Protein AF-S8BU73-F1 (afdb_monomer)

Foldseek 3Di:
DFDDDPCLQVVQVLLLVLLCVLLVHFDPDDTPLRSLVSLVSLPPPDDLVSLQVSLLVSVVVSDPPCPVVCCVVPPCPPPPRLRVLQVVQVCCQVPCCSQFNHKDFDWDQDDDPDTGSRDIDGPGGPSCVSNVDVSSCCRNPNSSVD

Sequence (146 aa):
EYSPGFFDDVFLKIFRSKIAEKGGWDSEKAGYAGLIDDAHRLLIGRSKSEASEISVRIIASLFPPLLLQLFKKHISSIAGGKLAAEMSARVTAASCQWLMGTCSVNPVDISEGSSWSSGVSVERCKYLEESKCVGVCINTCKIPTQ

pLDDT: mean 92.27, std 6.26, range [60.94, 97.75]

Structure (mmCIF, N/CA/C/O backbone):
data_AF-S8BU73-F1
#
_entry.id   AF-S8BU73-F1
#
loop_
_atom_site.group_PDB
_atom_site.id
_atom_site.type_symbol
_atom_site.label_atom_id
_atom_site.label_alt_id
_atom_site.label_comp_id
_atom_site.label_asym_id
_atom_site.label_entity_id
_atom_site.label_seq_id
_atom_site.pdbx_PDB_ins_code
_atom_site.Cartn_x
_atom_site.Cartn_y
_atom_site.Cartn_z
_atom_site.occupancy
_atom_site.B_iso_or_equiv
_atom_site.auth_seq_id
_atom_site.auth_comp_id
_atom_site.auth_asym_id
_atom_site.auth_atom_id
_atom_site.pdbx_PDB_model_num
ATOM 1 N N . GLU A 1 1 ? -13.046 9.267 -11.538 1.00 62.25 1 GLU A N 1
ATOM 2 C CA . GLU A 1 1 ? -13.259 8.359 -10.391 1.00 62.25 1 GLU A CA 1
ATOM 3 C C . GLU A 1 1 ? -12.963 6.944 -10.869 1.00 62.25 1 GLU A C 1
ATOM 5 O O . GLU A 1 1 ? -13.342 6.628 -11.992 1.00 62.25 1 GLU A O 1
ATOM 10 N N . TYR A 1 2 ? -12.211 6.148 -10.106 1.00 76.44 2 TYR A N 1
ATOM 11 C CA . TYR A 1 2 ? -11.843 4.782 -10.500 1.00 76.44 2 TYR A CA 1
ATOM 12 C C . TYR A 1 2 ? -13.077 3.865 -10.489 1.00 76.44 2 TYR A C 1
ATOM 14 O O . TYR A 1 2 ? -13.889 3.938 -9.567 1.00 76.44 2 TYR A O 1
ATOM 22 N N . SER A 1 3 ? -13.214 3.012 -11.508 1.00 75.06 3 SER A N 1
ATOM 23 C CA . SER A 1 3 ? -14.310 2.043 -11.597 1.00 75.06 3 SER A CA 1
ATOM 24 C C . SER A 1 3 ? -13.877 0.711 -10.972 1.00 75.06 3 SER A C 1
ATOM 26 O O . SER A 1 3 ? -12.835 0.197 -11.380 1.00 75.06 3 SER A O 1
ATOM 28 N N . PRO A 1 4 ? -14.635 0.149 -10.010 1.00 78.50 4 PRO A N 1
ATOM 29 C CA . PRO A 1 4 ? -14.266 -1.103 -9.358 1.00 78.50 4 PRO A CA 1
ATOM 30 C C . PRO A 1 4 ? -14.082 -2.257 -10.351 1.00 78.50 4 PRO A C 1
ATOM 32 O O . PRO A 1 4 ? -14.963 -2.555 -11.158 1.00 78.50 4 PRO A O 1
ATOM 35 N N . GLY A 1 5 ? -12.933 -2.919 -10.267 1.00 81.00 5 GLY A N 1
ATOM 36 C CA . GLY A 1 5 ? -12.612 -4.137 -10.994 1.00 81.00 5 GLY A CA 1
ATOM 37 C C . GLY A 1 5 ? -13.190 -5.391 -10.333 1.00 81.00 5 GLY A C 1
ATOM 38 O O . GLY A 1 5 ? -13.591 -5.395 -9.171 1.00 81.00 5 GLY A O 1
ATOM 39 N N . PHE A 1 6 ? -13.184 -6.504 -11.072 1.00 83.12 6 PHE A N 1
ATOM 40 C CA . PHE A 1 6 ? -13.759 -7.783 -10.630 1.00 83.12 6 PHE A CA 1
ATOM 41 C C . PHE A 1 6 ? -13.130 -8.344 -9.339 1.00 83.12 6 PHE A C 1
ATOM 43 O O . PHE A 1 6 ? -13.807 -9.006 -8.555 1.00 83.12 6 PHE A O 1
ATOM 50 N N . PHE A 1 7 ? -11.839 -8.089 -9.107 1.00 89.81 7 PHE A N 1
ATOM 51 C CA . PHE A 1 7 ? -11.100 -8.632 -7.961 1.00 89.81 7 PHE A CA 1
ATOM 52 C C . PHE A 1 7 ? -10.996 -7.669 -6.773 1.00 89.81 7 PHE A C 1
ATOM 54 O O . PHE A 1 7 ? -10.452 -8.044 -5.736 1.00 89.81 7 PHE A O 1
ATOM 61 N N . ASP A 1 8 ? -11.529 -6.455 -6.884 1.00 91.06 8 ASP A N 1
ATOM 62 C CA . ASP A 1 8 ? -11.307 -5.392 -5.902 1.00 91.06 8 ASP A CA 1
ATOM 63 C C . ASP A 1 8 ? -11.864 -5.748 -4.526 1.00 91.06 8 ASP A C 1
ATOM 65 O O . ASP A 1 8 ? -11.179 -5.593 -3.515 1.00 91.06 8 ASP A O 1
ATOM 69 N N . ASP A 1 9 ? -13.068 -6.319 -4.483 1.00 91.50 9 ASP A N 1
ATOM 70 C CA . ASP A 1 9 ? -13.677 -6.784 -3.237 1.00 91.50 9 ASP A CA 1
ATOM 71 C C . ASP A 1 9 ? -12.893 -7.937 -2.607 1.00 91.50 9 ASP A C 1
ATOM 73 O O . ASP A 1 9 ? -12.832 -8.061 -1.381 1.00 91.50 9 ASP A O 1
ATOM 77 N N . VAL A 1 10 ? -12.280 -8.789 -3.433 1.00 93.94 10 VAL A N 1
ATOM 78 C CA . VAL A 1 10 ? -11.438 -9.892 -2.961 1.00 93.94 10 VAL A CA 1
ATOM 79 C C . VAL A 1 10 ? -10.158 -9.332 -2.348 1.00 93.94 10 VAL A C 1
ATOM 81 O O . VAL A 1 10 ? -9.819 -9.693 -1.220 1.00 93.94 10 VAL A O 1
ATOM 84 N N . PHE A 1 11 ? -9.479 -8.410 -3.034 1.00 94.56 11 PHE A N 1
ATOM 85 C CA . PHE A 1 11 ? -8.271 -7.768 -2.519 1.00 94.56 11 PHE A CA 1
ATOM 86 C C . PHE A 1 11 ? -8.537 -6.966 -1.248 1.00 94.56 11 PHE A C 1
ATOM 88 O O . PHE A 1 11 ? -7.784 -7.100 -0.283 1.00 94.56 11 PHE A O 1
ATOM 95 N N . LEU A 1 12 ? -9.638 -6.215 -1.202 1.00 95.38 12 LEU A N 1
ATOM 96 C CA . LEU A 1 12 ? -10.073 -5.492 -0.014 1.00 95.38 12 LEU A CA 1
ATOM 97 C C . LEU A 1 12 ? -10.277 -6.438 1.174 1.00 95.38 12 LEU A C 1
ATOM 99 O O . LEU A 1 12 ? -9.737 -6.189 2.252 1.00 95.38 12 LEU A O 1
ATOM 103 N N . LYS A 1 13 ? -11.015 -7.541 0.985 1.00 95.56 13 LYS A N 1
ATOM 104 C CA . LYS A 1 13 ? -11.265 -8.531 2.046 1.00 95.56 13 LYS A CA 1
ATOM 105 C C . LYS A 1 13 ? -9.976 -9.184 2.538 1.00 95.56 13 LYS A C 1
ATOM 107 O O . LYS A 1 13 ? -9.781 -9.294 3.746 1.00 95.56 13 LYS A O 1
ATOM 112 N N . ILE A 1 14 ? -9.089 -9.588 1.626 1.00 96.38 14 ILE A N 1
ATOM 113 C CA . ILE A 1 14 ? -7.799 -10.196 1.981 1.00 96.38 14 ILE A CA 1
ATOM 114 C C . ILE A 1 14 ? -6.938 -9.198 2.757 1.00 96.38 14 ILE A C 1
ATOM 116 O O . ILE A 1 14 ? -6.439 -9.529 3.831 1.00 96.38 14 ILE A O 1
ATOM 120 N N . PHE A 1 15 ? -6.780 -7.976 2.243 1.00 96.81 15 PHE A N 1
ATOM 121 C CA . PHE A 1 15 ? -5.938 -6.968 2.878 1.00 96.81 15 PHE A CA 1
ATOM 122 C C . PHE A 1 15 ? -6.436 -6.623 4.275 1.00 96.81 15 PHE A C 1
ATOM 124 O O . PHE A 1 15 ? -5.668 -6.646 5.235 1.00 96.81 15 PHE A O 1
ATOM 131 N N . ARG A 1 16 ? -7.742 -6.390 4.398 1.00 96.75 16 ARG A N 1
ATOM 132 C CA . ARG A 1 16 ? -8.374 -6.100 5.676 1.00 96.75 16 ARG A CA 1
ATOM 133 C C . ARG A 1 16 ? -8.213 -7.253 6.670 1.00 96.75 16 ARG A C 1
ATOM 135 O O . ARG A 1 16 ? -7.799 -7.021 7.799 1.00 96.75 16 ARG A O 1
ATOM 142 N N . SER A 1 17 ? -8.420 -8.498 6.232 1.00 97.12 17 SER A N 1
ATOM 143 C CA . SER A 1 17 ? -8.184 -9.683 7.066 1.00 97.12 17 SER A CA 1
ATOM 144 C C . SER A 1 17 ? -6.742 -9.747 7.587 1.00 97.12 17 SER A C 1
ATOM 146 O O . SER A 1 17 ? -6.529 -10.062 8.757 1.00 97.12 17 SER A O 1
ATOM 148 N N . LYS A 1 18 ? -5.745 -9.383 6.767 1.00 97.50 18 LYS A N 1
ATOM 149 C CA . LYS A 1 18 ? -4.339 -9.328 7.200 1.00 97.50 18 LYS A CA 1
ATOM 150 C C . LYS A 1 18 ? -4.041 -8.195 8.172 1.00 97.50 18 LYS A C 1
ATOM 152 O O . LYS A 1 18 ? -3.231 -8.395 9.079 1.00 97.50 18 LYS A O 1
ATOM 157 N N . ILE A 1 19 ? -4.690 -7.041 8.025 1.00 96.75 19 ILE A N 1
ATOM 158 C CA . ILE A 1 19 ? -4.601 -5.982 9.033 1.00 96.75 19 ILE A CA 1
ATOM 159 C C . ILE A 1 19 ? -5.204 -6.464 10.347 1.00 96.75 19 ILE A C 1
ATOM 161 O O . ILE A 1 19 ? -4.548 -6.320 11.373 1.00 96.75 19 ILE A O 1
ATOM 165 N N . ALA A 1 20 ? -6.382 -7.086 10.327 1.00 96.00 20 ALA A N 1
ATOM 166 C CA . ALA A 1 20 ? -7.028 -7.565 11.542 1.00 96.00 20 ALA A CA 1
ATOM 167 C C . ALA A 1 20 ? -6.192 -8.630 12.272 1.00 96.00 20 ALA A C 1
ATOM 169 O O . ALA A 1 20 ? -5.931 -8.507 13.470 1.00 96.00 20 ALA A O 1
ATOM 170 N N . GLU A 1 21 ? -5.682 -9.617 11.526 1.00 96.00 21 GLU A N 1
ATOM 171 C CA . GLU A 1 21 ? -4.820 -10.696 12.031 1.00 96.00 21 GLU A CA 1
ATOM 172 C C . GLU A 1 21 ? -3.588 -10.154 12.777 1.00 96.00 21 GLU A C 1
ATOM 174 O O . GLU A 1 21 ? -3.235 -10.659 13.841 1.00 96.00 21 GLU A O 1
ATOM 179 N N . LYS A 1 22 ? -2.921 -9.123 12.237 1.00 94.62 22 LYS A N 1
ATOM 180 C CA . LYS A 1 22 ? -1.657 -8.599 12.798 1.00 94.62 22 LYS A CA 1
ATOM 181 C C . LYS A 1 22 ? -1.833 -7.383 13.704 1.00 94.62 22 LYS A C 1
ATOM 183 O O . LYS A 1 22 ? -0.993 -7.129 14.564 1.00 94.62 22 LYS A O 1
ATOM 188 N N . GLY A 1 23 ? -2.898 -6.621 13.496 1.00 90.44 23 GLY A N 1
ATOM 189 C CA . GLY A 1 23 ? -3.270 -5.448 14.278 1.00 90.44 23 GLY A CA 1
ATOM 190 C C . GLY A 1 23 ? -3.982 -5.801 15.581 1.00 90.44 23 GLY A C 1
ATOM 191 O O . GLY A 1 23 ? -3.946 -4.994 16.513 1.00 90.44 23 GLY A O 1
ATOM 192 N N . GLY A 1 24 ? -4.564 -7.005 15.657 1.00 92.81 24 GLY A N 1
ATOM 193 C CA . GLY A 1 24 ? -5.256 -7.532 16.833 1.00 92.81 24 GLY A CA 1
ATOM 194 C C . GLY A 1 24 ? -6.662 -6.963 17.023 1.00 92.81 24 GLY A C 1
ATOM 195 O O . GLY A 1 24 ? -7.180 -6.971 18.137 1.00 92.81 24 GLY A O 1
ATOM 196 N N . TRP A 1 25 ? -7.256 -6.413 15.965 1.00 94.19 25 TRP A N 1
ATOM 197 C CA . TRP A 1 25 ? -8.575 -5.793 16.001 1.00 94.19 25 TRP A CA 1
ATOM 198 C C . TRP A 1 25 ? -9.224 -5.830 14.617 1.00 94.19 25 TRP A C 1
ATOM 200 O O . TRP A 1 25 ? -8.532 -5.612 13.630 1.00 94.19 25 TRP A O 1
ATOM 210 N N . ASP A 1 26 ? -10.529 -6.086 14.569 1.00 96.81 26 ASP A N 1
ATOM 211 C CA . ASP A 1 26 ? -11.331 -6.127 13.343 1.00 96.81 26 ASP A CA 1
ATOM 212 C C . ASP A 1 26 ? -12.553 -5.214 13.502 1.00 96.81 26 ASP A C 1
ATOM 214 O O . ASP A 1 26 ? -13.338 -5.379 14.440 1.00 96.81 26 ASP A O 1
ATOM 218 N N . SER A 1 27 ? -12.694 -4.227 12.619 1.00 96.94 27 SER A N 1
ATOM 219 C CA . SER A 1 27 ? -13.804 -3.275 12.624 1.00 96.94 27 SER A CA 1
ATOM 220 C C . SER A 1 27 ? -15.155 -3.943 12.353 1.00 96.94 27 SER A C 1
ATOM 222 O O . SER A 1 27 ? -15.303 -4.811 11.501 1.00 96.94 27 SER A O 1
ATOM 224 N N . GLU A 1 28 ? -16.224 -3.458 12.977 1.00 97.06 28 GLU A N 1
ATOM 225 C CA . GLU A 1 28 ? -17.583 -3.882 12.606 1.00 97.06 28 GLU A CA 1
ATOM 226 C C . GLU A 1 28 ? -18.059 -3.237 11.290 1.00 97.06 28 GLU A C 1
ATOM 228 O O . GLU A 1 28 ? -19.023 -3.693 10.672 1.00 97.06 28 GLU A O 1
ATOM 233 N N . LYS A 1 29 ? -17.389 -2.173 10.824 1.00 97.50 29 LYS A N 1
ATOM 234 C CA . LYS A 1 29 ? -17.774 -1.471 9.593 1.00 97.50 29 LYS A CA 1
ATOM 235 C C . LYS A 1 29 ? -17.497 -2.345 8.374 1.00 97.50 29 LYS A C 1
ATOM 237 O O . LYS A 1 29 ? -16.468 -3.009 8.271 1.00 97.50 29 LYS A O 1
ATOM 242 N N . ALA A 1 30 ? -18.392 -2.304 7.395 1.00 94.75 30 ALA A N 1
ATOM 243 C CA . ALA A 1 30 ? -18.227 -3.046 6.152 1.00 94.75 30 ALA A CA 1
ATOM 244 C C . ALA A 1 30 ? -17.250 -2.361 5.178 1.00 94.75 30 ALA A C 1
ATOM 246 O O . ALA A 1 30 ? -17.038 -1.145 5.206 1.00 94.75 30 ALA A O 1
ATOM 247 N N . GLY A 1 31 ? -16.691 -3.167 4.271 1.00 94.62 31 GLY A N 1
ATOM 248 C CA . GLY A 1 31 ? -15.947 -2.696 3.105 1.00 94.62 31 GLY A CA 1
ATOM 249 C C . GLY A 1 31 ? -14.776 -1.769 3.438 1.00 94.62 31 GLY A C 1
ATOM 250 O O . GLY A 1 31 ? -14.033 -1.985 4.396 1.00 94.62 31 GLY A O 1
ATOM 251 N N . TYR A 1 32 ? -14.613 -0.738 2.610 1.00 96.06 32 TYR A N 1
ATOM 252 C CA . TYR A 1 32 ? -13.486 0.189 2.676 1.00 96.06 32 TYR A CA 1
ATOM 253 C C . TYR A 1 32 ? -13.473 1.022 3.966 1.00 96.06 32 TYR A C 1
ATOM 255 O O . TYR A 1 32 ? -12.410 1.305 4.505 1.00 96.06 32 TYR A O 1
ATOM 263 N N . ALA A 1 33 ? -14.646 1.363 4.507 1.00 97.00 33 ALA A N 1
ATOM 264 C CA . ALA A 1 33 ? -14.736 2.090 5.771 1.00 97.00 33 ALA A CA 1
ATOM 265 C C . ALA A 1 33 ? -14.162 1.274 6.941 1.00 97.00 33 ALA A C 1
ATOM 267 O O . ALA A 1 33 ? -13.468 1.837 7.783 1.00 97.00 33 ALA A O 1
ATOM 268 N N . GLY A 1 34 ? -14.398 -0.045 6.963 1.00 97.50 34 GLY A N 1
ATOM 269 C CA . GLY A 1 34 ? -13.776 -0.951 7.935 1.00 97.50 34 GLY A CA 1
ATOM 270 C C . GLY A 1 34 ? -12.261 -1.012 7.793 1.00 97.50 34 GLY A C 1
ATOM 271 O O . GLY A 1 34 ? -11.558 -0.874 8.785 1.00 97.50 34 GLY A O 1
ATOM 272 N N . LEU A 1 35 ? -11.754 -1.083 6.557 1.00 97.38 35 LEU A N 1
ATOM 273 C CA . LEU A 1 35 ? -10.312 -1.030 6.293 1.00 97.38 35 LEU A CA 1
ATOM 274 C C . LEU A 1 35 ? -9.657 0.236 6.876 1.00 97.38 35 LEU A C 1
ATOM 276 O O . LEU A 1 35 ? -8.587 0.166 7.477 1.00 97.38 35 LEU A O 1
ATOM 280 N N . ILE A 1 36 ? -10.285 1.398 6.689 1.00 97.75 36 ILE A N 1
ATOM 281 C CA . ILE A 1 36 ? -9.764 2.671 7.205 1.00 97.75 36 ILE A CA 1
ATOM 282 C C . ILE A 1 36 ? -9.775 2.699 8.736 1.00 97.75 36 ILE A C 1
ATOM 284 O O . ILE A 1 36 ? -8.819 3.175 9.349 1.00 97.75 36 ILE A O 1
ATOM 288 N N . ASP A 1 37 ? -10.822 2.156 9.348 1.00 97.69 37 ASP A N 1
ATOM 289 C CA . ASP A 1 37 ? -10.936 2.014 10.799 1.00 97.69 37 ASP A CA 1
ATOM 290 C C . ASP A 1 37 ? -9.817 1.114 11.357 1.00 97.69 37 ASP A C 1
ATOM 292 O O . ASP A 1 37 ? -9.134 1.480 12.316 1.00 97.69 37 ASP A O 1
ATOM 296 N N . ASP A 1 38 ? -9.567 -0.026 10.701 1.00 97.06 38 ASP A N 1
ATOM 297 C CA . ASP A 1 38 ? -8.517 -0.982 11.075 1.00 97.06 38 ASP A CA 1
ATOM 298 C C . ASP A 1 38 ? -7.131 -0.327 10.986 1.00 97.06 38 ASP A C 1
ATOM 300 O O . ASP A 1 38 ? -6.299 -0.441 11.892 1.00 97.06 38 ASP A O 1
ATOM 304 N N . ALA A 1 39 ? -6.900 0.444 9.923 1.00 96.50 39 ALA A N 1
ATOM 305 C CA . ALA A 1 39 ? -5.664 1.184 9.727 1.00 96.50 39 ALA A CA 1
ATOM 306 C C . ALA A 1 39 ? -5.437 2.285 10.773 1.00 96.50 39 ALA A C 1
ATOM 308 O O . ALA A 1 39 ? -4.306 2.493 11.213 1.00 96.50 39 ALA A O 1
ATOM 309 N N . HIS A 1 40 ? -6.489 2.984 11.206 1.00 97.00 40 HIS A N 1
ATOM 310 C CA . HIS A 1 40 ? -6.392 3.934 12.321 1.00 97.00 40 HIS A CA 1
ATOM 311 C C . HIS A 1 40 ? -5.984 3.221 13.604 1.00 97.00 40 HIS A C 1
ATOM 313 O O . HIS A 1 40 ? -5.090 3.679 14.320 1.00 97.00 40 HIS A O 1
ATOM 319 N N . ARG A 1 41 ? -6.595 2.064 13.872 1.00 95.81 41 ARG A N 1
ATOM 320 C CA . ARG A 1 41 ? -6.319 1.276 15.072 1.00 95.81 41 ARG A CA 1
ATOM 321 C C . ARG A 1 41 ? -4.882 0.763 15.131 1.00 95.81 41 ARG A C 1
ATOM 323 O O . ARG A 1 41 ? -4.346 0.619 16.231 1.00 95.81 41 ARG A O 1
ATOM 330 N N . LEU A 1 42 ? -4.223 0.559 13.988 1.00 94.75 42 LEU A N 1
ATOM 331 C CA . LEU A 1 42 ? -2.795 0.232 13.952 1.00 94.75 42 LEU A CA 1
ATOM 332 C C . LEU A 1 42 ? -1.925 1.312 14.606 1.00 94.75 42 LEU A C 1
ATOM 334 O O . LEU A 1 42 ? -0.916 0.976 15.221 1.00 94.75 42 LEU A O 1
ATOM 338 N N . LEU A 1 43 ? -2.306 2.586 14.525 1.00 94.38 43 LEU A N 1
ATOM 339 C CA . LEU A 1 43 ? -1.509 3.681 15.082 1.00 94.38 43 LEU A CA 1
ATOM 340 C C . LEU A 1 43 ? -1.801 3.949 16.564 1.00 94.38 43 LEU A C 1
ATOM 342 O O . LEU A 1 43 ? -0.978 4.553 17.251 1.00 94.38 43 LEU A O 1
ATOM 346 N N . ILE A 1 44 ? -2.952 3.517 17.079 1.00 93.38 44 ILE A N 1
ATOM 347 C CA . ILE A 1 44 ? -3.328 3.765 18.474 1.00 93.38 44 ILE A CA 1
ATOM 348 C C . ILE A 1 44 ? -2.433 2.938 19.401 1.00 93.38 44 ILE A C 1
ATOM 350 O O . ILE A 1 44 ? -2.362 1.716 19.290 1.00 93.38 44 ILE A O 1
ATOM 354 N N . GLY A 1 45 ? -1.759 3.619 20.331 1.00 88.81 45 GLY A N 1
ATOM 355 C CA . GLY A 1 45 ? -0.875 2.981 21.309 1.00 88.81 45 GLY A CA 1
ATOM 356 C C . GLY A 1 45 ? 0.437 2.446 20.729 1.00 88.81 45 GLY A C 1
ATOM 357 O O . GLY A 1 45 ? 1.128 1.710 21.425 1.00 88.81 45 GLY A O 1
ATOM 358 N N . ARG A 1 46 ? 0.786 2.801 19.482 1.00 93.94 46 ARG A N 1
ATOM 359 C CA . ARG A 1 46 ? 2.045 2.412 18.831 1.00 93.94 46 ARG A CA 1
ATOM 360 C C . ARG A 1 46 ? 2.852 3.637 18.424 1.00 93.94 46 ARG A C 1
ATOM 362 O O . ARG A 1 46 ? 2.306 4.666 18.027 1.00 93.94 46 ARG A O 1
ATOM 369 N N . SER A 1 47 ? 4.172 3.518 18.473 1.00 95.69 47 SER A N 1
ATOM 370 C CA . SER A 1 47 ? 5.066 4.475 17.831 1.00 95.69 47 SER A CA 1
ATOM 371 C C . SER A 1 47 ? 4.980 4.371 16.302 1.00 95.69 47 SER A C 1
ATOM 373 O O . SER A 1 47 ? 4.525 3.375 15.733 1.00 95.69 47 SER A O 1
ATOM 375 N N . LYS A 1 48 ? 5.478 5.400 15.606 1.00 94.00 48 LYS A N 1
ATOM 376 C CA . LYS A 1 48 ? 5.554 5.425 14.133 1.00 94.00 48 LYS A CA 1
ATOM 377 C C . LYS A 1 48 ? 6.364 4.251 13.569 1.00 94.00 48 LYS A C 1
ATOM 379 O O . LYS A 1 48 ? 5.983 3.669 12.554 1.00 94.00 48 LYS A O 1
ATOM 384 N N . SER A 1 49 ? 7.460 3.896 14.245 1.00 94.88 49 SER A N 1
ATOM 385 C CA . SER A 1 49 ? 8.328 2.783 13.847 1.00 94.88 49 SER A CA 1
ATOM 386 C C . SER A 1 49 ? 7.603 1.447 13.974 1.00 94.88 49 SER A C 1
ATOM 388 O O . SER A 1 49 ? 7.593 0.668 13.028 1.00 94.88 49 SER A O 1
ATOM 390 N N . GLU A 1 50 ? 6.935 1.210 15.105 1.00 95.88 50 GLU A N 1
ATOM 391 C CA . GLU A 1 50 ? 6.178 -0.027 15.334 1.00 95.88 50 GLU A CA 1
ATOM 392 C C . GLU A 1 50 ? 5.026 -0.176 14.336 1.00 95.88 50 GLU A C 1
ATOM 394 O O . GLU A 1 50 ? 4.837 -1.247 13.759 1.00 95.88 50 GLU A O 1
ATOM 399 N N . ALA A 1 51 ? 4.281 0.906 14.081 1.00 95.44 51 ALA A N 1
ATOM 400 C CA . ALA A 1 51 ? 3.215 0.908 13.084 1.00 95.44 51 ALA A CA 1
ATOM 401 C C . ALA A 1 51 ? 3.751 0.587 11.677 1.00 95.44 51 ALA A C 1
ATOM 403 O O . ALA A 1 51 ? 3.152 -0.222 10.963 1.00 95.44 51 ALA A O 1
ATOM 404 N N . SER A 1 52 ? 4.900 1.156 11.301 1.00 96.19 52 SER A N 1
ATOM 405 C CA . SER A 1 52 ? 5.547 0.880 10.011 1.00 96.19 52 SER A CA 1
ATOM 406 C C . SER A 1 52 ? 6.033 -0.566 9.908 1.00 96.19 52 SER A C 1
ATOM 408 O O . SER A 1 52 ? 5.765 -1.237 8.915 1.00 96.19 52 SER A O 1
ATOM 410 N N . GLU A 1 53 ? 6.671 -1.098 10.950 1.00 96.44 53 GLU A N 1
ATOM 411 C CA . GLU A 1 53 ? 7.182 -2.473 10.973 1.00 96.44 53 GLU A CA 1
ATOM 412 C C . GLU A 1 53 ? 6.055 -3.519 10.919 1.00 96.44 53 GLU A C 1
ATOM 414 O O . GLU A 1 53 ? 6.163 -4.549 10.246 1.00 96.44 53 GLU A O 1
ATOM 419 N N . ILE A 1 54 ? 4.945 -3.281 11.622 1.00 96.44 54 ILE A N 1
ATOM 420 C CA . ILE A 1 54 ? 3.756 -4.136 11.515 1.00 96.44 54 ILE A CA 1
ATOM 421 C C . ILE A 1 54 ? 3.171 -4.047 10.102 1.00 96.44 54 ILE A C 1
ATOM 423 O O . ILE A 1 54 ? 2.837 -5.077 9.519 1.00 96.44 54 ILE A O 1
ATOM 427 N N . SER A 1 55 ? 3.118 -2.853 9.514 1.00 97.06 55 SER A N 1
ATOM 428 C CA . SER A 1 55 ? 2.591 -2.659 8.160 1.00 97.06 55 SER A CA 1
ATOM 429 C C . SER A 1 55 ? 3.436 -3.361 7.093 1.00 97.06 55 SER A C 1
ATOM 431 O O . SER A 1 55 ? 2.874 -4.006 6.210 1.00 97.06 55 SER A O 1
ATOM 433 N N . VAL A 1 56 ? 4.769 -3.365 7.221 1.00 96.00 56 VAL A N 1
ATOM 434 C CA . VAL A 1 56 ? 5.664 -4.173 6.367 1.00 96.00 56 VAL A CA 1
ATOM 435 C C . VAL A 1 56 ? 5.298 -5.658 6.450 1.00 96.00 56 VAL A C 1
ATOM 437 O O . VAL A 1 56 ? 5.178 -6.331 5.427 1.00 96.00 56 VAL A O 1
ATOM 440 N N . ARG A 1 57 ? 5.058 -6.179 7.661 1.00 95.56 57 ARG A N 1
ATOM 441 C CA . ARG A 1 57 ? 4.654 -7.582 7.867 1.00 95.56 57 ARG A CA 1
ATOM 442 C C . ARG A 1 57 ? 3.270 -7.889 7.294 1.00 95.56 57 ARG A C 1
ATOM 444 O O . ARG A 1 57 ? 3.068 -8.989 6.781 1.00 95.56 57 ARG A O 1
ATOM 451 N N . ILE A 1 58 ? 2.328 -6.950 7.377 1.00 96.56 58 ILE A N 1
ATOM 452 C CA . ILE A 1 58 ? 0.993 -7.072 6.774 1.00 96.56 58 ILE A CA 1
ATOM 453 C C . ILE A 1 58 ? 1.128 -7.178 5.256 1.00 96.56 58 ILE A C 1
ATOM 455 O O . ILE A 1 58 ? 0.676 -8.169 4.686 1.00 96.56 58 ILE A O 1
ATOM 459 N N . ILE A 1 59 ? 1.810 -6.225 4.618 1.00 94.50 59 ILE A N 1
ATOM 460 C CA . ILE A 1 59 ? 2.007 -6.201 3.162 1.00 94.50 59 ILE A CA 1
ATOM 461 C C . ILE A 1 59 ? 2.727 -7.469 2.699 1.00 94.50 59 ILE A C 1
ATOM 463 O O . ILE A 1 59 ? 2.272 -8.127 1.767 1.00 94.50 59 ILE A O 1
ATOM 467 N N . ALA A 1 60 ? 3.795 -7.874 3.391 1.00 93.69 60 ALA A N 1
ATOM 468 C CA . ALA A 1 60 ? 4.520 -9.099 3.065 1.00 93.69 60 ALA A CA 1
ATOM 469 C C . ALA A 1 60 ? 3.628 -10.353 3.141 1.00 93.69 60 ALA A C 1
ATOM 471 O O . ALA A 1 60 ? 3.790 -11.270 2.339 1.00 93.69 60 ALA A O 1
ATOM 472 N N . SER A 1 61 ? 2.660 -10.382 4.064 1.00 95.44 61 SER A N 1
ATOM 473 C CA . SER A 1 61 ? 1.727 -11.505 4.233 1.00 95.44 61 SER A CA 1
ATOM 474 C C . SER A 1 61 ? 0.617 -11.595 3.181 1.00 95.44 61 SER A C 1
ATOM 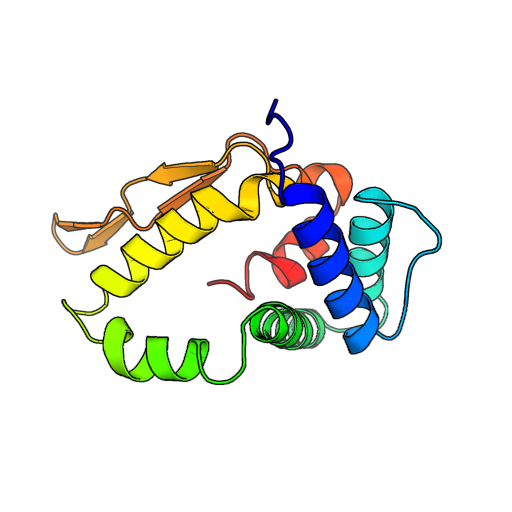476 O O . SER A 1 61 ? -0.130 -12.573 3.185 1.00 95.44 61 SER A O 1
ATOM 478 N N . LEU A 1 62 ? 0.504 -10.606 2.287 1.00 93.44 62 LEU A N 1
ATOM 479 C CA . LEU A 1 62 ? -0.401 -10.661 1.132 1.00 93.44 62 LEU A CA 1
ATOM 480 C C . LEU A 1 62 ? 0.141 -11.556 0.019 1.00 93.44 62 LEU A C 1
ATOM 482 O O . LEU A 1 62 ? -0.617 -12.020 -0.829 1.00 93.44 62 LEU A O 1
ATOM 486 N N . PHE A 1 63 ? 1.450 -11.796 0.016 1.00 91.75 63 PHE A N 1
ATOM 487 C CA . PHE A 1 63 ? 2.109 -12.592 -1.002 1.00 91.75 63 PHE A CA 1
ATOM 488 C C . PHE A 1 63 ? 2.213 -14.056 -0.555 1.00 91.75 63 PHE A C 1
ATOM 490 O O . PHE A 1 63 ? 2.464 -14.325 0.624 1.00 91.75 63 PHE A O 1
ATOM 497 N N . PRO A 1 64 ? 2.071 -15.019 -1.484 1.00 92.44 64 PRO A N 1
ATOM 498 C CA . PRO A 1 64 ? 2.344 -16.419 -1.200 1.00 92.44 64 PRO A CA 1
ATOM 499 C C . PRO A 1 64 ? 3.735 -16.628 -0.581 1.00 92.44 64 PRO A C 1
ATOM 501 O O . PRO A 1 64 ? 4.674 -15.886 -0.908 1.00 92.44 64 PRO A O 1
ATOM 504 N N . PRO A 1 65 ? 3.906 -17.666 0.263 1.00 88.50 65 PRO A N 1
ATOM 505 C CA . PRO A 1 65 ? 5.214 -18.032 0.786 1.00 88.50 65 PRO A CA 1
ATOM 506 C C . PRO A 1 65 ? 6.248 -18.147 -0.338 1.00 88.50 65 PRO A C 1
ATOM 508 O O . PRO A 1 65 ? 5.943 -18.616 -1.432 1.00 88.50 65 PRO A O 1
ATOM 511 N N . LEU A 1 66 ? 7.480 -17.720 -0.060 1.00 87.06 66 LEU A N 1
ATOM 512 C CA . LEU A 1 66 ? 8.621 -17.717 -0.986 1.00 87.06 66 LEU A CA 1
ATOM 513 C C . LEU A 1 66 ? 8.540 -16.738 -2.166 1.00 87.06 66 LEU A C 1
ATOM 515 O O . LEU A 1 66 ? 9.599 -16.415 -2.692 1.00 87.06 66 LEU A O 1
ATOM 519 N N . LEU A 1 67 ? 7.378 -16.201 -2.560 1.00 91.44 67 LEU A N 1
ATOM 520 C CA . LEU A 1 67 ? 7.289 -15.314 -3.732 1.00 91.44 67 LEU A CA 1
ATOM 521 C C . LEU A 1 67 ? 8.223 -14.102 -3.607 1.00 91.44 67 LEU A C 1
ATOM 523 O O . LEU A 1 67 ? 9.019 -13.838 -4.504 1.00 91.44 67 LEU A O 1
ATOM 527 N N . LEU A 1 68 ? 8.194 -13.416 -2.462 1.00 89.75 68 LEU A N 1
ATOM 528 C CA . LEU A 1 68 ? 9.078 -12.274 -2.200 1.00 89.75 68 LEU A CA 1
ATOM 529 C C . LEU A 1 68 ? 10.558 -12.681 -2.137 1.00 89.75 68 LEU A C 1
ATOM 531 O O . LEU A 1 68 ? 11.429 -11.934 -2.580 1.00 89.75 68 LEU A O 1
ATOM 535 N N . GLN A 1 69 ? 10.857 -13.878 -1.624 1.00 88.94 69 GLN A N 1
ATOM 536 C CA . GLN A 1 69 ? 12.228 -14.393 -1.555 1.00 88.94 69 GLN A CA 1
ATOM 537 C C . GLN A 1 69 ? 12.766 -14.733 -2.948 1.00 88.94 69 GLN A C 1
ATOM 539 O O . GLN A 1 69 ? 13.899 -14.388 -3.272 1.00 88.94 69 GLN A O 1
A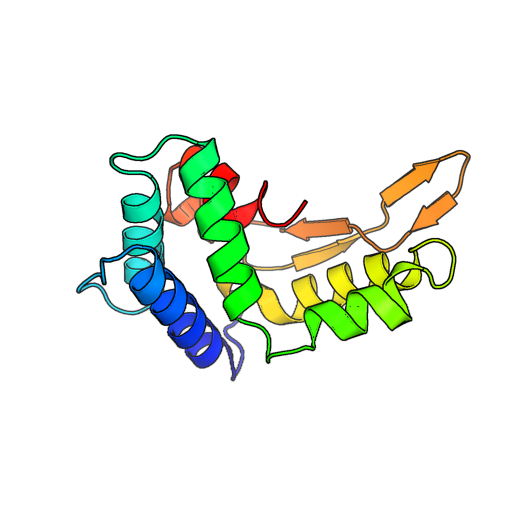TOM 544 N N . LEU A 1 70 ? 11.945 -15.372 -3.783 1.00 90.81 70 LEU A N 1
ATOM 545 C CA . LEU A 1 70 ? 12.267 -15.701 -5.166 1.00 90.81 70 LEU A CA 1
ATOM 546 C C . LEU A 1 70 ? 12.408 -14.434 -6.006 1.00 90.81 70 LEU A C 1
ATOM 548 O O . LEU A 1 70 ? 13.379 -14.315 -6.745 1.00 90.81 70 LEU A O 1
ATOM 552 N N . PHE A 1 71 ? 11.512 -13.460 -5.840 1.00 89.81 71 PHE A N 1
ATOM 553 C CA . PHE A 1 71 ? 11.629 -12.154 -6.483 1.00 89.81 71 PHE A CA 1
ATOM 554 C C . PHE A 1 71 ? 12.957 -11.480 -6.123 1.00 89.81 71 PHE A C 1
ATOM 556 O O . PHE A 1 71 ? 13.714 -11.087 -7.011 1.00 89.81 71 PHE A O 1
ATOM 563 N N . LYS A 1 72 ? 13.297 -11.441 -4.827 1.00 88.00 72 LYS A N 1
ATOM 564 C CA . LYS A 1 72 ? 14.566 -10.881 -4.351 1.00 88.00 72 LYS A CA 1
ATOM 565 C C . LYS A 1 72 ? 15.783 -11.616 -4.911 1.00 88.00 72 LYS A C 1
ATOM 567 O O . LYS A 1 72 ? 16.760 -10.986 -5.299 1.00 88.00 72 LYS A O 1
ATOM 572 N N . LYS A 1 73 ? 15.731 -12.947 -4.953 1.00 89.88 73 LYS A N 1
ATOM 573 C CA . LYS A 1 73 ? 16.838 -13.795 -5.410 1.00 89.88 73 LYS A CA 1
ATOM 574 C C . LYS A 1 73 ? 17.047 -13.732 -6.923 1.00 89.88 73 LYS A C 1
ATOM 576 O O . LYS A 1 73 ? 18.188 -13.749 -7.370 1.00 89.88 73 LYS A O 1
ATOM 581 N N . HIS A 1 74 ? 15.964 -13.712 -7.695 1.00 88.31 74 HIS A N 1
ATOM 582 C CA . HIS A 1 74 ? 16.018 -13.907 -9.142 1.00 88.31 74 HIS A CA 1
ATOM 583 C C . HIS A 1 74 ? 15.842 -12.623 -9.942 1.00 88.31 74 HIS A C 1
ATOM 585 O O . HIS A 1 74 ? 16.380 -12.551 -11.036 1.00 88.31 74 HIS A O 1
ATOM 591 N N . ILE A 1 75 ? 15.115 -11.626 -9.432 1.00 87.19 75 ILE A N 1
ATOM 592 C CA . ILE A 1 75 ? 14.731 -10.443 -10.213 1.00 87.19 75 ILE A CA 1
ATOM 593 C C . ILE A 1 75 ? 15.407 -9.168 -9.707 1.00 87.19 75 ILE A C 1
ATOM 595 O O . ILE A 1 75 ? 15.802 -8.335 -10.519 1.00 87.19 75 ILE A O 1
ATOM 599 N N . SER A 1 76 ? 15.596 -9.009 -8.392 1.00 82.62 76 SER A N 1
ATOM 600 C CA . SER A 1 76 ? 16.098 -7.747 -7.817 1.00 82.62 76 SER A CA 1
ATOM 601 C C . SER A 1 76 ? 17.505 -7.336 -8.257 1.00 82.62 76 SER A C 1
ATOM 603 O O . SER A 1 76 ? 17.830 -6.159 -8.157 1.00 82.62 76 SER A O 1
ATOM 605 N N . SER A 1 77 ? 18.330 -8.257 -8.761 1.00 82.94 77 SER A N 1
ATOM 606 C CA . SER A 1 77 ? 19.663 -7.944 -9.300 1.00 82.94 77 SER A CA 1
ATOM 607 C C . SER A 1 77 ? 19.703 -7.806 -10.828 1.00 82.94 77 SER A C 1
ATOM 609 O O . SER A 1 77 ? 20.705 -7.336 -11.370 1.00 82.94 77 SER A O 1
ATOM 611 N N . ILE A 1 78 ? 18.635 -8.180 -11.544 1.00 83.88 78 ILE A N 1
ATOM 612 C CA . ILE A 1 78 ? 18.605 -8.119 -13.011 1.00 83.88 78 ILE A CA 1
ATOM 613 C C . ILE A 1 78 ? 18.612 -6.659 -13.467 1.00 83.88 78 ILE A C 1
ATOM 615 O O . ILE A 1 78 ? 17.851 -5.833 -12.958 1.00 83.88 78 ILE A O 1
ATOM 619 N N . ALA A 1 79 ? 19.458 -6.355 -14.459 1.00 80.19 79 ALA A N 1
ATOM 620 C CA . ALA A 1 79 ? 19.597 -5.021 -15.046 1.00 80.19 79 ALA A CA 1
ATOM 621 C C . ALA A 1 79 ? 19.826 -3.921 -13.988 1.00 80.19 79 ALA A C 1
ATOM 623 O O . ALA A 1 79 ? 19.238 -2.844 -14.066 1.00 80.19 79 ALA A O 1
ATOM 624 N N . GLY A 1 80 ? 20.625 -4.217 -12.954 1.00 83.50 80 GLY A N 1
ATOM 625 C CA . GLY A 1 80 ? 20.910 -3.269 -11.871 1.00 83.50 80 GLY A CA 1
ATOM 626 C C . GLY A 1 80 ? 19.690 -2.921 -11.012 1.00 83.50 80 GLY A C 1
ATOM 627 O O . GLY A 1 80 ? 19.649 -1.848 -10.422 1.00 83.50 80 GLY A O 1
ATOM 628 N N . GLY A 1 81 ? 18.675 -3.791 -10.976 1.00 88.19 81 GLY A N 1
ATOM 629 C CA . GLY A 1 81 ? 17.424 -3.567 -10.246 1.00 88.19 81 GLY A CA 1
ATOM 630 C C . GLY A 1 81 ? 16.338 -2.857 -11.056 1.00 88.19 81 GLY A C 1
ATOM 631 O O . GLY A 1 81 ? 15.193 -2.803 -10.602 1.00 88.19 81 GLY A O 1
ATOM 632 N N . LYS A 1 82 ? 16.642 -2.396 -12.279 1.00 90.94 82 LYS A N 1
ATOM 633 C CA . LYS A 1 82 ? 15.670 -1.731 -13.159 1.00 90.94 82 LYS A CA 1
ATOM 634 C C . LYS A 1 82 ? 14.438 -2.598 -13.416 1.00 90.94 82 LYS A C 1
ATOM 636 O O . LYS A 1 82 ? 13.317 -2.123 -13.268 1.00 90.94 82 LYS A O 1
ATOM 641 N N . LEU A 1 83 ? 14.638 -3.877 -13.754 1.00 91.56 83 LEU A N 1
ATOM 642 C CA . LEU A 1 83 ? 13.526 -4.787 -14.049 1.00 91.56 83 LEU A CA 1
ATOM 643 C C . LEU A 1 83 ? 12.590 -4.931 -12.843 1.00 91.56 83 LEU A C 1
ATOM 645 O O . LEU A 1 83 ? 11.374 -4.843 -12.989 1.00 91.56 83 LEU A O 1
ATOM 649 N N . ALA A 1 84 ? 13.156 -5.117 -11.650 1.00 92.38 84 ALA A N 1
ATOM 650 C CA . ALA A 1 84 ? 12.375 -5.223 -10.426 1.00 92.38 84 ALA A CA 1
ATOM 651 C C . ALA A 1 84 ? 11.579 -3.940 -10.150 1.00 92.38 84 ALA A C 1
ATOM 653 O O . ALA A 1 84 ? 10.393 -4.021 -9.842 1.00 92.38 84 ALA A O 1
ATOM 654 N N . ALA A 1 85 ? 12.206 -2.772 -10.307 1.00 92.19 85 ALA A N 1
ATOM 655 C CA . ALA A 1 85 ? 11.566 -1.482 -10.074 1.00 92.19 85 ALA A CA 1
ATOM 656 C C . ALA A 1 85 ? 10.393 -1.231 -11.041 1.00 92.19 85 ALA A C 1
ATOM 658 O O . ALA A 1 85 ? 9.292 -0.889 -10.607 1.00 92.19 85 ALA A O 1
ATOM 659 N N . GLU A 1 86 ? 10.592 -1.460 -12.342 1.00 94.44 86 GLU A N 1
ATOM 660 C CA . GLU A 1 86 ? 9.546 -1.265 -13.355 1.00 94.44 86 GLU A CA 1
ATOM 661 C C . GLU A 1 86 ? 8.404 -2.282 -13.209 1.00 94.44 86 GLU A C 1
ATOM 663 O O . GLU A 1 86 ? 7.231 -1.926 -13.345 1.00 94.44 86 GLU A O 1
ATOM 668 N N . MET A 1 87 ? 8.711 -3.545 -12.886 1.00 94.12 87 MET A N 1
ATOM 669 C CA . MET A 1 87 ? 7.679 -4.550 -12.621 1.00 94.12 87 MET A CA 1
ATOM 670 C C . MET A 1 87 ? 6.847 -4.197 -11.389 1.00 94.12 87 MET A C 1
ATOM 672 O O . MET A 1 87 ? 5.621 -4.252 -11.459 1.00 94.12 87 MET A O 1
ATOM 676 N N . SER A 1 88 ? 7.484 -3.801 -10.284 1.00 93.62 88 SER A N 1
ATOM 677 C CA . SER A 1 88 ? 6.778 -3.406 -9.061 1.00 93.62 88 SER A CA 1
ATOM 678 C C . SER A 1 88 ? 5.854 -2.212 -9.297 1.00 93.62 88 SER A C 1
ATOM 680 O O . SER A 1 88 ? 4.708 -2.235 -8.844 1.00 93.62 88 SER A O 1
ATOM 682 N N . ALA A 1 89 ? 6.300 -1.204 -10.054 1.00 95.38 89 ALA A N 1
ATOM 683 C CA . ALA A 1 89 ? 5.476 -0.045 -10.392 1.00 95.38 89 ALA A CA 1
ATOM 684 C C . ALA A 1 89 ? 4.252 -0.431 -11.235 1.00 95.38 89 ALA A C 1
ATOM 686 O O . ALA A 1 89 ? 3.130 -0.036 -10.919 1.00 95.38 89 ALA A O 1
ATOM 687 N N . ARG A 1 90 ? 4.443 -1.267 -12.265 1.00 95.50 90 ARG A N 1
ATOM 688 C CA . ARG A 1 90 ? 3.351 -1.757 -13.123 1.00 95.50 90 ARG A CA 1
ATOM 689 C C . ARG A 1 90 ? 2.350 -2.613 -12.359 1.00 95.50 90 ARG A C 1
ATOM 691 O O . ARG A 1 90 ? 1.150 -2.404 -12.506 1.00 95.50 90 ARG A O 1
ATOM 698 N N . VAL A 1 91 ? 2.831 -3.550 -11.540 1.00 93.75 91 VAL A N 1
ATOM 699 C CA . VAL A 1 91 ? 1.964 -4.396 -10.709 1.00 93.75 91 VAL A CA 1
ATOM 700 C C . VAL A 1 91 ? 1.165 -3.524 -9.747 1.00 93.75 91 VAL A C 1
ATOM 702 O O . VAL A 1 91 ? -0.052 -3.637 -9.720 1.00 93.75 91 VAL A O 1
ATOM 705 N N . THR A 1 92 ? 1.812 -2.587 -9.050 1.00 93.81 92 THR A N 1
ATOM 706 C CA . THR A 1 92 ? 1.137 -1.665 -8.123 1.00 93.81 92 THR A CA 1
ATOM 707 C C . THR A 1 92 ? 0.064 -0.835 -8.829 1.00 93.81 92 THR A C 1
ATOM 709 O O . THR A 1 92 ? -1.073 -0.777 -8.362 1.00 93.81 92 THR A O 1
ATOM 712 N N . ALA A 1 93 ? 0.387 -0.235 -9.979 1.00 94.25 93 ALA A N 1
ATOM 713 C CA . ALA A 1 93 ? -0.572 0.550 -10.752 1.00 94.25 93 ALA A CA 1
ATOM 714 C C . ALA A 1 93 ? -1.739 -0.298 -11.290 1.00 94.25 93 ALA A C 1
ATOM 716 O O . ALA A 1 93 ? -2.844 0.215 -11.438 1.00 94.25 93 ALA A O 1
ATOM 717 N N . ALA A 1 94 ? -1.531 -1.589 -11.554 1.00 91.94 94 ALA A N 1
ATOM 718 C CA . ALA A 1 94 ? -2.584 -2.490 -12.014 1.00 91.94 94 ALA A CA 1
ATOM 719 C C . ALA A 1 94 ? -3.449 -3.050 -10.870 1.00 91.94 94 ALA A C 1
ATOM 721 O O . ALA A 1 94 ? -4.656 -3.185 -11.042 1.00 91.94 94 ALA A O 1
ATOM 722 N N . SER A 1 95 ? -2.862 -3.379 -9.713 1.00 90.81 95 SER A N 1
ATOM 723 C CA . SER A 1 95 ? -3.538 -4.139 -8.651 1.00 90.81 95 SER A CA 1
ATOM 724 C C . SER A 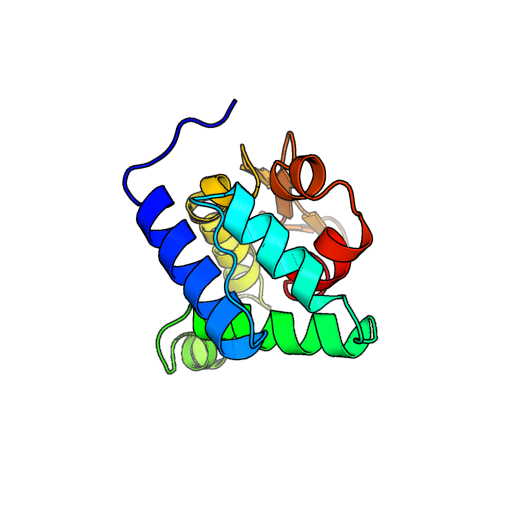1 95 ? -3.973 -3.320 -7.439 1.00 90.81 95 SER A C 1
ATOM 726 O O . SER A 1 95 ? -4.715 -3.841 -6.613 1.00 90.81 95 SER A O 1
ATOM 728 N N . CYS A 1 96 ? -3.509 -2.077 -7.281 1.00 93.31 96 CYS A N 1
ATOM 729 C CA . CYS A 1 96 ? -3.756 -1.279 -6.071 1.00 93.31 96 CYS A CA 1
ATOM 730 C C . CYS A 1 96 ? -4.696 -0.082 -6.290 1.00 93.31 96 CYS A C 1
ATOM 732 O O . CYS A 1 96 ? -4.850 0.746 -5.391 1.00 93.31 96 CYS A O 1
ATOM 734 N N . GLN A 1 97 ? -5.362 0.016 -7.444 1.00 93.94 97 GLN A N 1
ATOM 735 C CA . GLN A 1 97 ? -6.293 1.1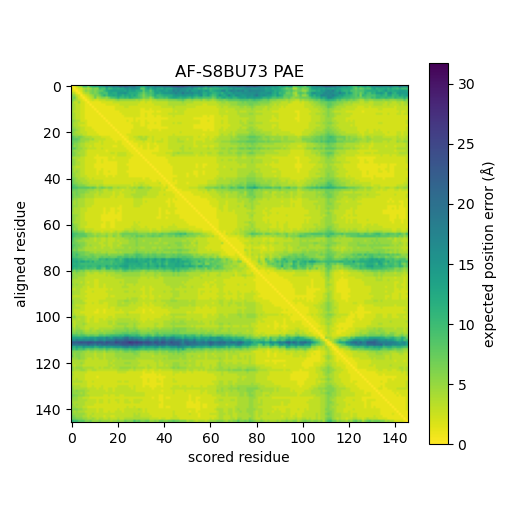20 -7.716 1.00 93.94 97 GLN A CA 1
ATOM 736 C C . GLN A 1 97 ? -7.559 1.070 -6.851 1.00 93.94 97 GLN A C 1
ATOM 738 O O . GLN A 1 97 ? -8.078 2.113 -6.467 1.00 93.94 97 GLN A O 1
ATOM 743 N N . TRP A 1 98 ? -8.009 -0.116 -6.435 1.00 93.88 98 TRP A N 1
ATOM 744 C CA . TRP A 1 98 ? -9.098 -0.255 -5.459 1.00 93.88 98 TRP A CA 1
ATOM 745 C C . TRP A 1 98 ? -8.780 0.411 -4.106 1.00 93.88 98 TRP A C 1
ATOM 747 O O . TRP A 1 98 ? -9.689 0.868 -3.405 1.00 93.88 98 TRP A O 1
ATOM 757 N N . LEU A 1 99 ? -7.487 0.467 -3.752 1.00 95.25 99 LEU A N 1
ATOM 758 C CA . LEU A 1 99 ? -6.969 1.055 -2.520 1.00 95.25 99 LEU A CA 1
ATOM 759 C C . LEU A 1 99 ? -6.694 2.551 -2.692 1.00 95.25 99 LEU A C 1
ATOM 761 O O . LEU A 1 99 ? -7.111 3.367 -1.878 1.00 95.25 99 LEU A O 1
ATOM 765 N N . MET A 1 100 ? -5.973 2.923 -3.746 1.00 94.81 100 MET A N 1
ATOM 766 C CA . MET A 1 100 ? -5.463 4.285 -3.899 1.00 94.81 100 MET A CA 1
ATOM 767 C C . MET A 1 100 ? -6.298 5.156 -4.841 1.00 94.81 100 MET A C 1
ATOM 769 O O . MET A 1 100 ? -6.236 6.368 -4.719 1.00 94.81 100 MET A O 1
ATOM 773 N N . GLY A 1 101 ? -7.110 4.592 -5.729 1.00 94.31 101 GLY A N 1
ATOM 774 C CA . GLY A 1 101 ? -7.724 5.301 -6.857 1.00 94.31 101 GLY A CA 1
ATOM 775 C C . GLY A 1 101 ? -6.886 5.190 -8.136 1.00 94.31 101 GLY A C 1
ATOM 776 O O . GLY A 1 101 ? -5.980 4.362 -8.215 1.00 94.31 101 GLY A O 1
ATOM 777 N N . THR A 1 102 ? -7.193 6.007 -9.149 1.00 94.75 102 THR A N 1
ATOM 778 C CA . THR A 1 102 ? -6.524 5.963 -10.462 1.00 94.75 102 THR A CA 1
ATOM 779 C C . THR A 1 102 ? -5.010 6.104 -10.320 1.00 94.75 102 THR A C 1
ATOM 781 O O . THR A 1 102 ? -4.515 7.104 -9.792 1.00 94.75 102 THR A O 1
ATOM 784 N N . CYS A 1 103 ? -4.284 5.098 -10.811 1.00 94.56 103 CYS A N 1
ATOM 785 C CA . CYS A 1 103 ? -2.827 5.034 -10.767 1.00 94.56 103 CYS A CA 1
ATOM 786 C C . CYS A 1 103 ? -2.252 4.928 -12.183 1.00 94.56 103 CYS A C 1
ATOM 788 O O . CYS A 1 103 ? -2.770 4.188 -13.017 1.00 94.56 103 CYS A O 1
ATOM 790 N N . SER A 1 104 ? -1.140 5.612 -12.434 1.00 95.31 104 SER A N 1
ATOM 791 C CA . SER A 1 104 ? -0.363 5.503 -13.670 1.00 95.31 104 SER A CA 1
ATOM 792 C C . SER A 1 104 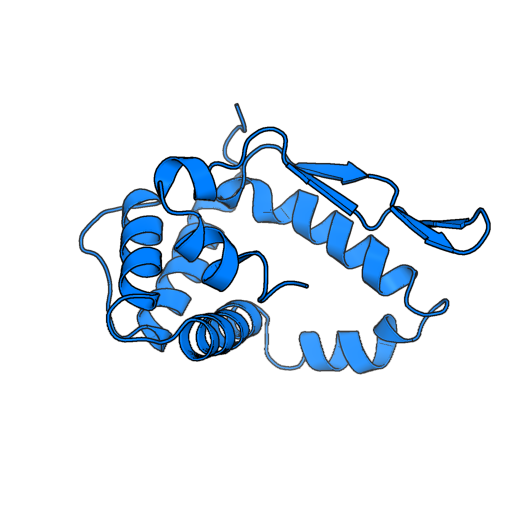? 1.119 5.330 -13.358 1.00 95.31 104 SER A C 1
ATOM 794 O O . SER A 1 104 ? 1.605 5.768 -12.315 1.00 95.31 104 SER A O 1
ATOM 796 N N . VAL A 1 105 ? 1.842 4.660 -14.254 1.00 97.06 105 VAL A N 1
ATOM 797 C CA . VAL A 1 105 ? 3.296 4.524 -14.132 1.00 97.06 105 VAL A CA 1
ATOM 798 C C . VAL A 1 105 ? 3.958 5.735 -14.778 1.00 97.06 105 VAL A C 1
ATOM 800 O O . VAL A 1 105 ? 3.622 6.095 -15.905 1.00 97.06 105 VAL A O 1
ATOM 803 N N . ASN A 1 106 ? 4.919 6.339 -14.086 1.00 94.88 106 ASN A N 1
ATOM 804 C CA . ASN A 1 106 ? 5.668 7.493 -14.569 1.00 94.88 106 ASN A CA 1
ATOM 805 C C . ASN A 1 106 ? 7.184 7.237 -14.535 1.00 94.88 106 ASN A C 1
ATOM 807 O O . ASN A 1 106 ? 7.661 6.418 -13.742 1.00 94.88 106 ASN A O 1
ATOM 811 N N . PRO A 1 107 ? 7.962 7.920 -15.392 1.00 95.12 107 PRO A N 1
ATOM 812 C CA . PRO A 1 107 ? 9.414 7.873 -15.316 1.00 95.12 107 PRO A CA 1
ATOM 813 C C . PRO A 1 107 ? 9.925 8.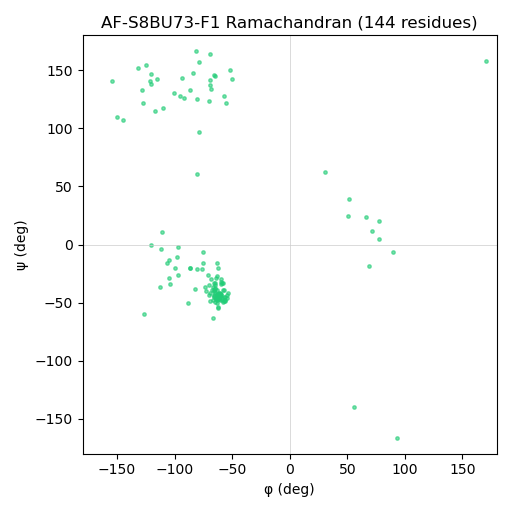516 -14.015 1.00 95.12 107 PRO A C 1
ATOM 815 O O . PRO A 1 107 ? 9.334 9.480 -13.521 1.00 95.12 107 PRO A O 1
ATOM 818 N N . VAL A 1 108 ? 11.014 7.970 -13.473 1.00 92.62 108 VAL A N 1
ATOM 819 C CA . VAL A 1 108 ? 11.772 8.492 -12.325 1.00 92.62 108 VAL A CA 1
ATOM 820 C C . VAL A 1 108 ? 13.243 8.569 -12.713 1.00 92.62 108 VAL A C 1
ATOM 822 O O . VAL A 1 108 ? 13.787 7.611 -13.269 1.00 92.62 108 VAL A O 1
ATOM 825 N N . ASP A 1 109 ? 13.874 9.701 -12.413 1.00 91.12 109 ASP A N 1
ATOM 826 C CA . ASP A 1 109 ? 15.288 9.940 -12.692 1.00 91.12 109 ASP A CA 1
ATOM 827 C C . ASP A 1 109 ? 16.161 9.283 -11.618 1.00 91.12 109 ASP A C 1
ATOM 829 O O . ASP A 1 109 ? 15.976 9.517 -10.423 1.00 91.12 109 ASP A O 1
ATOM 833 N N . ILE A 1 110 ? 17.104 8.438 -12.042 1.00 81.88 110 ILE A N 1
ATOM 834 C CA . ILE A 1 110 ? 17.918 7.612 -11.132 1.00 81.88 110 ILE A CA 1
ATOM 835 C C . ILE A 1 110 ? 19.337 8.177 -10.986 1.00 81.88 110 ILE A C 1
ATOM 837 O O . ILE A 1 110 ? 19.942 8.069 -9.922 1.00 81.88 110 ILE A O 1
ATOM 841 N N . SER A 1 111 ? 19.882 8.761 -12.057 1.00 74.94 111 SER A N 1
ATOM 842 C CA . SER A 1 111 ? 21.133 9.543 -12.127 1.00 74.94 111 SER A CA 1
ATOM 843 C C . SER A 1 111 ? 21.493 9.811 -13.598 1.00 74.94 111 SER A C 1
ATOM 845 O O . SER A 1 111 ? 21.008 9.109 -14.491 1.00 74.94 111 SER A O 1
ATOM 847 N N . GLU A 1 112 ? 22.309 10.850 -13.835 1.00 60.94 112 GLU A N 1
ATOM 848 C CA . GLU A 1 112 ? 22.960 11.216 -15.113 1.00 60.94 112 GLU A CA 1
ATOM 849 C C . GLU A 1 112 ? 22.182 10.843 -16.391 1.00 60.94 112 GLU A C 1
ATOM 851 O O . GLU A 1 112 ? 22.620 10.047 -17.217 1.00 60.94 112 GLU A O 1
ATOM 856 N N . GLY A 1 113 ? 20.991 11.424 -16.558 1.00 70.38 113 GLY A N 1
ATOM 857 C CA . GLY A 1 113 ? 20.236 11.353 -17.814 1.00 70.38 113 GLY A CA 1
ATOM 858 C C . GLY A 1 113 ? 19.507 10.033 -18.089 1.00 70.38 113 GLY A C 1
ATOM 859 O O . GLY A 1 113 ? 18.907 9.897 -19.154 1.00 70.38 113 GLY A O 1
ATOM 860 N N . SER A 1 114 ? 19.513 9.074 -17.155 1.00 82.81 114 SER A N 1
ATOM 861 C CA . SER A 1 114 ? 18.722 7.844 -17.270 1.00 82.81 114 SER A CA 1
ATOM 862 C C . SER A 1 114 ? 17.436 7.907 -16.437 1.00 82.81 114 SER A C 1
ATOM 864 O O . SER A 1 114 ? 17.458 8.235 -15.248 1.00 82.81 114 SER A O 1
ATOM 866 N N . SER A 1 115 ? 16.311 7.560 -17.070 1.00 91.06 115 SER A N 1
ATOM 867 C CA . SER A 1 115 ? 14.995 7.485 -16.433 1.00 91.06 115 SER A CA 1
ATOM 868 C C . SER A 1 115 ? 14.412 6.077 -16.541 1.00 91.06 115 SER A C 1
ATOM 870 O O . SER A 1 115 ? 14.546 5.395 -17.565 1.00 91.06 115 SER A O 1
ATOM 872 N N . TRP A 1 116 ? 13.804 5.599 -15.455 1.00 93.81 116 TRP A N 1
ATOM 873 C CA . TRP A 1 116 ? 13.164 4.280 -15.384 1.00 93.81 116 TRP A CA 1
ATOM 874 C C . TRP A 1 116 ? 11.666 4.442 -15.181 1.00 93.81 116 TRP A C 1
ATOM 876 O O . TRP A 1 116 ? 11.230 5.319 -14.440 1.00 93.81 116 TRP A O 1
ATOM 886 N N . SER A 1 117 ? 10.862 3.583 -15.809 1.00 94.62 117 SER A N 1
ATOM 887 C CA . SER A 1 117 ? 9.400 3.603 -15.666 1.00 94.62 117 SER A CA 1
ATOM 888 C C . SER A 1 117 ? 8.979 2.910 -14.363 1.00 94.62 117 SER A C 1
ATOM 890 O O . SER A 1 117 ? 8.325 1.869 -14.366 1.00 94.62 117 SER A O 1
ATOM 892 N N . SER A 1 118 ? 9.450 3.452 -13.241 1.00 94.31 118 SER A N 1
ATOM 893 C CA . SER A 1 118 ? 9.361 2.851 -11.907 1.00 94.31 118 SER A CA 1
ATOM 894 C C . SER A 1 118 ? 8.613 3.715 -10.889 1.00 94.31 118 SER A C 1
ATOM 896 O O . SER A 1 118 ? 8.486 3.320 -9.733 1.00 94.31 118 SER A O 1
ATOM 898 N N . GLY A 1 119 ? 8.132 4.894 -11.284 1.00 93.56 119 GLY A N 1
ATOM 899 C CA . GLY A 1 119 ? 7.274 5.730 -10.451 1.00 93.56 119 GLY A CA 1
ATOM 900 C C . GLY A 1 119 ? 5.817 5.299 -10.553 1.00 93.56 119 GLY A C 1
ATOM 901 O O . GLY A 1 119 ? 5.375 4.855 -11.612 1.00 93.56 119 GLY A O 1
ATOM 902 N N . VAL A 1 120 ? 5.069 5.453 -9.462 1.00 95.00 120 VAL A N 1
ATOM 903 C CA . VAL A 1 120 ? 3.609 5.317 -9.459 1.00 95.00 120 VAL A CA 1
ATOM 904 C C . VAL A 1 120 ? 3.011 6.662 -9.078 1.00 95.00 120 VAL A C 1
ATOM 906 O O . VAL A 1 120 ? 3.187 7.135 -7.955 1.00 95.00 120 VAL A O 1
ATOM 909 N N . SER A 1 121 ? 2.296 7.263 -10.021 1.00 94.56 121 SER A N 1
ATOM 910 C CA . SER A 1 121 ? 1.530 8.483 -9.820 1.00 94.56 121 SER A CA 1
ATOM 911 C C . SER A 1 121 ? 0.086 8.122 -9.506 1.00 94.56 121 SER A C 1
ATOM 913 O O . SER A 1 121 ? -0.546 7.362 -10.241 1.00 94.56 121 SER A O 1
ATOM 915 N N . VAL A 1 122 ? -0.435 8.6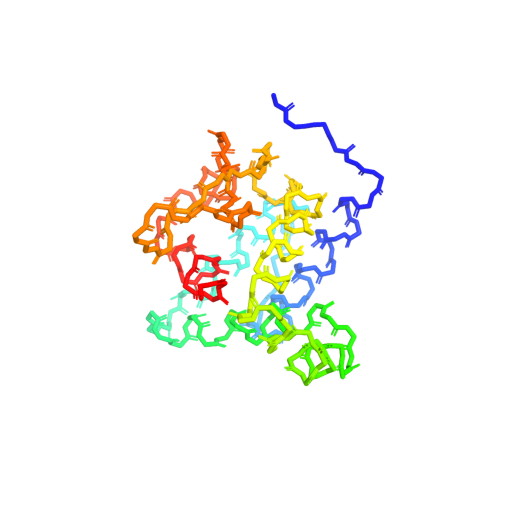71 -8.412 1.00 93.88 122 VAL A N 1
ATOM 916 C CA . VAL A 1 122 ? -1.831 8.515 -7.997 1.00 93.88 122 VAL A CA 1
ATOM 917 C C . VAL A 1 122 ? -2.509 9.864 -8.181 1.00 93.88 122 VAL A C 1
ATOM 919 O O . VAL A 1 122 ? -2.115 10.829 -7.530 1.00 93.88 122 VAL A O 1
ATOM 922 N N . GLU A 1 123 ? -3.520 9.942 -9.048 1.00 93.50 123 GLU A N 1
ATOM 923 C CA . GLU A 1 123 ? -4.202 11.215 -9.342 1.00 93.50 123 GLU A CA 1
ATOM 924 C C . GLU A 1 123 ? -4.874 11.791 -8.092 1.00 93.50 123 GLU A C 1
ATOM 926 O O . GLU A 1 123 ? -4.759 12.978 -7.788 1.00 93.50 123 GLU A O 1
ATOM 931 N N . ARG A 1 124 ? -5.576 10.927 -7.352 1.00 93.94 124 ARG A N 1
ATOM 932 C CA . ARG A 1 124 ? -6.306 11.277 -6.136 1.00 93.94 124 ARG A CA 1
ATOM 933 C C . ARG A 1 124 ? -6.344 10.078 -5.195 1.00 93.94 124 ARG A C 1
ATOM 935 O O . ARG A 1 124 ? -7.004 9.087 -5.490 1.00 93.94 124 ARG A O 1
ATOM 942 N N . CYS A 1 125 ? -5.612 10.169 -4.081 1.00 95.38 125 CYS A N 1
ATOM 943 C CA . CYS A 1 125 ? -5.414 9.044 -3.167 1.00 95.38 125 CYS A CA 1
ATOM 944 C C . CYS A 1 125 ? -6.621 8.815 -2.243 1.00 95.38 125 CYS A C 1
ATOM 946 O O . CYS A 1 125 ? -6.705 9.421 -1.172 1.00 95.38 125 CYS A O 1
ATOM 948 N N . LYS A 1 126 ? -7.505 7.879 -2.607 1.00 95.88 126 LYS A N 1
ATOM 949 C CA . LYS A 1 126 ? -8.692 7.499 -1.817 1.00 95.88 126 LYS A CA 1
ATOM 950 C C . LYS A 1 126 ? -8.344 7.124 -0.372 1.00 95.88 126 LYS A C 1
ATOM 952 O O . LYS A 1 126 ? -9.035 7.513 0.561 1.00 95.88 126 LYS A O 1
ATOM 957 N N . TYR A 1 127 ? -7.254 6.385 -0.156 1.00 96.56 127 TYR A N 1
ATOM 958 C CA . TYR A 1 127 ? -6.803 5.989 1.184 1.00 96.56 127 TYR A CA 1
ATOM 959 C C . TYR A 1 127 ? -6.454 7.177 2.082 1.00 96.56 127 TYR A C 1
ATOM 961 O O . TYR A 1 127 ? -6.823 7.204 3.257 1.00 96.56 127 TYR A O 1
ATOM 969 N N . LEU A 1 128 ? -5.785 8.191 1.534 1.00 96.81 128 LEU A N 1
ATOM 970 C CA . LEU A 1 128 ? -5.470 9.406 2.278 1.00 96.81 128 LEU A CA 1
ATOM 971 C C . LEU A 1 128 ? -6.732 10.230 2.572 1.00 96.81 128 LEU A C 1
ATOM 973 O O . LEU A 1 128 ? -6.889 10.723 3.687 1.00 96.81 128 LEU A O 1
ATOM 977 N N . GLU A 1 129 ? -7.632 10.353 1.597 1.00 96.94 129 GLU A N 1
ATOM 978 C CA . GLU A 1 129 ? -8.866 11.132 1.741 1.00 96.94 129 GLU A CA 1
ATOM 979 C C . GLU A 1 129 ? -9.822 10.545 2.775 1.00 96.94 129 GLU A C 1
ATOM 981 O O . GLU A 1 129 ? -10.326 11.272 3.630 1.00 96.94 129 GLU A O 1
ATOM 986 N N . GLU A 1 130 ? -10.026 9.230 2.739 1.00 97.00 130 GLU A N 1
ATOM 987 C CA . GLU A 1 130 ? -10.923 8.551 3.672 1.00 97.00 130 GLU A CA 1
ATOM 988 C C . GLU A 1 130 ? -10.311 8.446 5.072 1.00 97.00 130 GLU A C 1
ATOM 990 O O . GLU A 1 130 ? -11.010 8.614 6.071 1.00 97.00 130 GLU A O 1
ATOM 995 N N . SER A 1 131 ? -8.992 8.228 5.177 1.00 96.31 131 SER A N 1
ATOM 996 C CA . SER A 1 131 ? -8.328 8.172 6.485 1.00 96.31 131 SER A CA 1
ATOM 997 C C . SER A 1 131 ? -8.241 9.529 7.174 1.00 96.31 131 SER A C 1
ATOM 999 O O . SER A 1 131 ? -8.142 9.559 8.400 1.00 96.31 131 SER A O 1
ATOM 1001 N N . LYS A 1 132 ? -8.239 10.643 6.426 1.00 96.81 132 LYS A N 1
ATOM 1002 C CA . LYS A 1 132 ? -8.108 12.016 6.955 1.00 96.81 132 LYS A CA 1
ATOM 1003 C C . LYS A 1 132 ? -6.919 12.190 7.912 1.00 96.81 132 LYS A C 1
ATOM 1005 O O . LYS A 1 132 ? -6.914 13.071 8.768 1.00 96.81 132 LYS A O 1
ATOM 1010 N N . CYS A 1 133 ? -5.902 11.339 7.776 1.00 95.88 133 CYS A N 1
ATOM 1011 C CA . CYS A 1 133 ? -4.751 11.292 8.661 1.00 95.88 133 CYS A CA 1
ATOM 1012 C C . CYS A 1 133 ? -3.499 10.931 7.865 1.00 95.88 133 CYS A C 1
ATOM 1014 O O . CYS A 1 133 ? -3.269 9.778 7.497 1.00 95.88 133 CYS A O 1
ATOM 1016 N N . VAL A 1 134 ? -2.633 11.924 7.657 1.00 95.19 134 VAL A N 1
ATOM 1017 C CA . VAL A 1 134 ? -1.340 11.736 6.983 1.00 95.19 1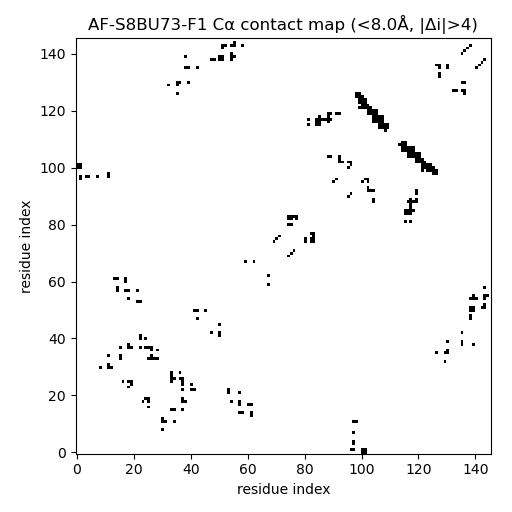34 VAL A CA 1
ATOM 1018 C C . VAL A 1 134 ? -0.482 10.699 7.715 1.00 95.19 134 VAL A C 1
ATOM 1020 O O . VAL A 1 134 ? 0.241 9.940 7.076 1.00 95.19 134 VAL A O 1
ATOM 1023 N N . GLY A 1 135 ? -0.599 10.614 9.045 1.00 95.44 135 GLY A N 1
ATOM 1024 C CA . GLY A 1 135 ? 0.096 9.609 9.846 1.00 95.44 135 GLY A CA 1
ATOM 1025 C C . GLY A 1 135 ? -0.270 8.180 9.446 1.00 95.44 135 GLY A C 1
ATOM 1026 O O . GLY A 1 135 ? 0.629 7.353 9.310 1.00 95.44 135 GLY A O 1
ATOM 1027 N N . VAL A 1 136 ? -1.552 7.899 9.202 1.00 96.31 136 VAL A N 1
ATOM 1028 C CA . VAL A 1 136 ? -2.005 6.578 8.740 1.00 96.31 136 VAL A CA 1
ATOM 1029 C C . VAL A 1 136 ? -1.385 6.280 7.379 1.00 96.31 136 VAL A C 1
ATOM 1031 O O . VAL A 1 136 ? -0.655 5.307 7.240 1.00 96.31 136 VAL A O 1
ATOM 1034 N N . CYS A 1 137 ? -1.555 7.178 6.407 1.00 94.94 137 CYS A N 1
ATOM 1035 C CA . CYS A 1 137 ? -0.992 7.014 5.064 1.00 94.94 137 CYS A CA 1
ATOM 1036 C C . CYS A 1 137 ? 0.533 6.777 5.072 1.00 94.94 137 CYS A C 1
ATOM 1038 O O . CYS A 1 137 ? 1.030 5.858 4.416 1.00 94.94 137 CYS A O 1
ATOM 1040 N N . ILE A 1 138 ? 1.285 7.560 5.852 1.00 95.56 138 ILE A N 1
ATOM 1041 C CA . ILE A 1 138 ? 2.745 7.447 5.923 1.00 95.56 138 ILE A CA 1
ATOM 1042 C C . ILE A 1 138 ? 3.177 6.102 6.511 1.00 95.56 138 ILE A C 1
ATOM 1044 O O . ILE A 1 138 ? 4.023 5.434 5.921 1.00 95.56 138 ILE A O 1
ATOM 1048 N N . ASN A 1 139 ? 2.610 5.712 7.655 1.00 96.81 139 ASN A N 1
ATOM 1049 C CA . ASN A 1 139 ? 3.103 4.557 8.406 1.00 96.81 139 ASN A CA 1
ATOM 1050 C C . ASN A 1 139 ? 2.499 3.229 7.935 1.00 96.81 139 ASN A C 1
ATOM 1052 O O . ASN A 1 139 ? 3.093 2.191 8.195 1.00 96.81 139 ASN A O 1
ATOM 1056 N N . THR A 1 140 ? 1.355 3.226 7.241 1.00 95.50 140 THR A N 1
ATOM 1057 C CA . THR A 1 140 ? 0.728 1.977 6.772 1.00 95.50 140 THR A CA 1
ATOM 1058 C C . THR A 1 140 ? 0.859 1.734 5.275 1.00 95.50 140 THR A C 1
ATOM 1060 O O . THR A 1 140 ? 0.624 0.616 4.830 1.00 95.50 140 THR A O 1
ATOM 1063 N N . CYS A 1 141 ? 1.202 2.758 4.489 1.00 93.50 141 CYS A N 1
ATOM 1064 C CA . CYS A 1 141 ? 1.299 2.648 3.035 1.00 93.50 141 CYS A CA 1
ATOM 1065 C C . CYS A 1 141 ? 2.657 3.128 2.519 1.00 93.50 141 CYS A C 1
ATOM 1067 O O . CYS A 1 141 ? 3.387 2.342 1.927 1.00 93.50 141 CYS A O 1
ATOM 1069 N N . LYS A 1 142 ? 3.026 4.395 2.755 1.00 92.38 142 LYS A N 1
ATOM 1070 C CA . LYS A 1 142 ? 4.212 4.998 2.121 1.00 92.38 142 LYS A CA 1
ATOM 1071 C C . LYS A 1 142 ? 5.529 4.373 2.586 1.00 92.38 142 LYS A C 1
ATOM 1073 O O . LYS A 1 142 ? 6.225 3.787 1.775 1.00 92.38 142 LYS A O 1
ATOM 1078 N N . ILE A 1 143 ? 5.873 4.490 3.869 1.00 93.38 143 ILE A N 1
ATOM 1079 C CA . ILE A 1 143 ? 7.152 3.979 4.396 1.00 93.38 143 ILE A CA 1
ATOM 1080 C C . ILE A 1 143 ? 7.288 2.462 4.188 1.00 93.38 143 ILE A C 1
ATOM 1082 O O . ILE A 1 143 ? 8.346 2.035 3.746 1.00 93.38 143 ILE A O 1
ATOM 1086 N N . PRO A 1 144 ? 6.253 1.634 4.434 1.00 92.12 144 PRO A N 1
ATOM 1087 C CA . PRO A 1 144 ? 6.357 0.189 4.226 1.00 92.12 144 PRO A CA 1
ATOM 1088 C C . PRO A 1 144 ? 6.610 -0.274 2.783 1.00 92.12 144 PRO A C 1
ATOM 1090 O O . PRO A 1 144 ? 6.920 -1.447 2.584 1.00 92.12 144 PRO A O 1
ATOM 1093 N N . THR A 1 145 ? 6.406 0.597 1.790 1.00 89.12 145 THR A N 1
ATOM 1094 C CA . THR A 1 145 ? 6.530 0.269 0.358 1.00 89.12 145 THR A CA 1
ATOM 1095 C C . THR A 1 145 ? 7.707 0.962 -0.331 1.00 89.12 145 THR A C 1
ATOM 1097 O O . THR A 1 145 ? 7.942 0.697 -1.509 1.00 89.12 145 THR A O 1
ATOM 1100 N N . GLN A 1 146 ? 8.432 1.830 0.386 1.00 80.50 146 GLN A N 1
ATOM 1101 C CA . GLN A 1 146 ? 9.675 2.464 -0.068 1.00 80.50 146 GLN A CA 1
ATOM 1102 C C . GLN A 1 146 ? 10.877 1.565 0.217 1.00 80.50 146 GLN A C 1
ATOM 1104 O O . GLN A 1 146 ? 11.750 1.490 -0.675 1.00 80.50 146 GLN A O 1
#

Solvent-accessible surface area (backbone atoms only — not comparable to full-atom values): 8079 Å² total; per-residue (Å²): 133,68,78,89,56,95,57,37,68,56,52,51,51,54,52,38,51,39,45,24,72,75,60,74,48,76,54,91,51,66,72,70,63,13,43,44,51,37,50,51,56,41,49,61,97,41,54,69,65,55,29,19,56,51,28,35,52,35,60,58,64,75,49,62,87,62,50,67,57,48,41,55,72,68,34,43,65,39,80,83,25,50,57,37,41,29,48,51,17,49,49,47,35,70,72,39,31,82,56,33,24,51,45,40,67,33,72,38,80,80,56,96,94,44,69,41,59,41,27,69,46,59,82,53,49,47,50,45,66,74,51,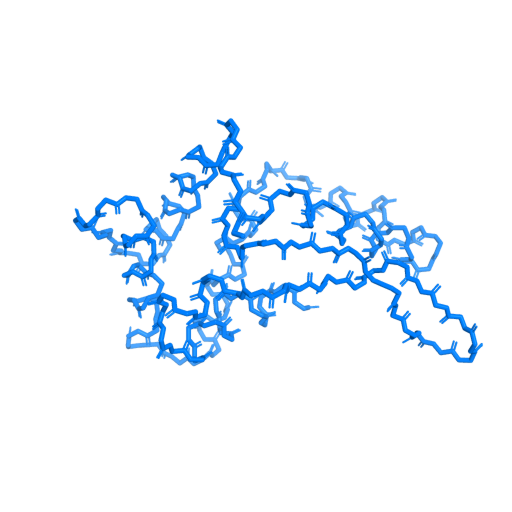74,34,70,68,45,42,40,26,59,49,49,62,48,72,108

Mean predicted aligned error: 4.12 Å

Nearest PDB structures (foldseek):
  6ok3-assembly1_B  TM=2.358E-01  e=8.219E+00  Oxalobacter formigenes OXCC13
  6ayi-assembly2_D  TM=2.968E-01  e=9.876E+00  Escherichia coli O157:H7

InterPro domains:
  IPR025114 Beta-carotene isomerase D27-like, C-terminal [PF13225] (98-146)
  IPR038938 Beta-carotene isomerase D27-like [PTHR33591] (1-146)

Radius of gyration: 15.9 Å; Cα contacts (8 Å, |Δi|>4): 188; chains: 1; bounding box: 41×30×39 Å

Organism: NCBI:txid192259

Secondary structure (DSSP, 8-state):
-PPPPTTHHHHHHHHHHHHHHHHT---SS-HHHHHHHHHHHHHTT--HHHHHHHHHHHHHTTSPTTHHHHHHHHTTTGGGGHHHHHHHHHHHHHHSHHHHSSEEEEEEEEETTEEEEEEEEESS-HHHHHH--HHHHIIIIIHHH-